Protein AF-A0A382K145-F1 (afdb_monomer)

Organism: NCBI:txid408172

Foldseek 3Di:
DDDDPVVVVVVVVVVCCPPVPCPVVLCCCLPVVLNDQDPPDPSVVVNLVVVLVVCVVVPDDDRDDDD

Sequence (67 aa):
MERPDWPTVDRWVMGEAWMGSRIRQHAAHLCETIGPRWSGSEAEWEAIHFIRDQLTGVGLDDIEVEE

Radius of gyration: 16.15 Å; Cα contacts (8 Å, |Δi|>4): 27; chains: 1; bounding box: 40×18×40 Å

Solvent-accessible surface area (backbone atoms only — not comparable to full-atom values): 4225 Å² total; per-residue (Å²): 134,83,80,78,65,57,73,61,51,51,54,49,54,58,48,44,62,61,78,68,52,54,62,68,61,52,48,44,43,52,56,68,68,65,31,83,51,52,88,95,38,72,45,31,54,53,50,51,52,53,52,50,52,55,46,52,74,74,67,58,82,90,86,81,87,89,133

pLDDT: mean 94.65, std 4.95, range [67.62, 98.5]

Structure (mmCIF, N/CA/C/O backbone):
data_AF-A0A382K145-F1
#
_entry.id   AF-A0A382K145-F1
#
loop_
_atom_site.group_PDB
_atom_site.id
_atom_site.type_symbol
_atom_site.label_atom_id
_atom_site.label_alt_id
_atom_site.label_com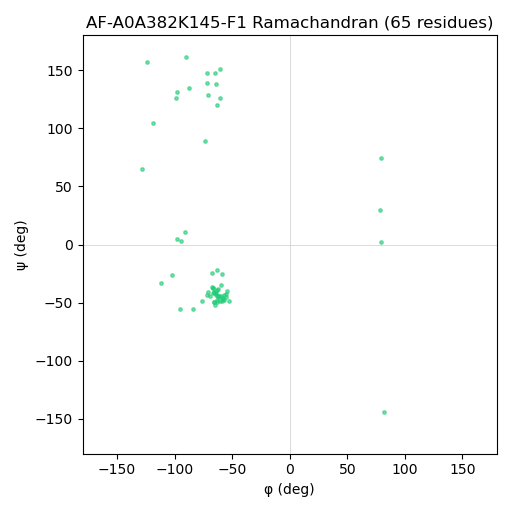p_id
_atom_site.label_asym_id
_atom_site.label_entity_id
_atom_site.label_seq_id
_atom_site.pdbx_PDB_ins_code
_atom_site.Cartn_x
_atom_site.Cartn_y
_atom_site.Cartn_z
_atom_site.occupancy
_atom_site.B_iso_or_equiv
_atom_site.auth_seq_id
_atom_site.auth_comp_id
_atom_site.auth_asym_id
_atom_site.auth_atom_id
_atom_site.pdbx_PDB_model_num
ATOM 1 N N . MET A 1 1 ? 28.721 -7.245 -14.722 1.00 67.62 1 MET A N 1
ATOM 2 C CA . MET A 1 1 ? 27.311 -6.838 -14.870 1.00 67.62 1 MET A CA 1
ATOM 3 C C . MET A 1 1 ? 27.300 -5.571 -15.703 1.00 67.62 1 MET A C 1
ATOM 5 O O . MET A 1 1 ? 28.047 -4.656 -15.375 1.00 67.62 1 MET A O 1
ATOM 9 N N . GLU A 1 2 ? 26.578 -5.559 -16.818 1.00 86.12 2 GLU A N 1
ATOM 10 C CA . GLU A 1 2 ? 26.445 -4.366 -17.663 1.00 86.12 2 GLU A CA 1
ATOM 11 C C . GLU A 1 2 ? 25.555 -3.330 -16.960 1.00 86.12 2 GLU A C 1
ATOM 13 O O . GLU A 1 2 ? 24.680 -3.699 -16.173 1.00 86.12 2 GLU A O 1
ATOM 18 N N . ARG A 1 3 ? 25.806 -2.033 -17.175 1.00 88.00 3 ARG A N 1
ATOM 19 C CA . ARG A 1 3 ? 24.994 -0.975 -16.555 1.00 88.00 3 ARG A CA 1
ATOM 20 C C . ARG A 1 3 ? 23.609 -0.921 -17.217 1.00 88.00 3 ARG A C 1
ATOM 22 O O . ARG A 1 3 ? 23.558 -0.977 -18.444 1.00 88.00 3 ARG A O 1
ATOM 29 N N . PRO A 1 4 ? 22.518 -0.742 -16.449 1.00 90.12 4 PRO A N 1
ATOM 30 C CA . PRO A 1 4 ? 21.190 -0.542 -17.018 1.00 90.12 4 PRO A CA 1
ATOM 31 C C . PRO A 1 4 ? 21.120 0.713 -17.896 1.00 90.12 4 PRO A C 1
ATOM 33 O O . PRO A 1 4 ? 21.800 1.711 -17.633 1.00 90.12 4 PRO A O 1
ATOM 36 N N . ASP A 1 5 ? 20.241 0.681 -18.896 1.00 95.94 5 ASP A N 1
ATOM 37 C CA . ASP A 1 5 ? 19.832 1.865 -19.651 1.00 95.94 5 ASP A CA 1
ATOM 38 C C . ASP A 1 5 ? 18.905 2.738 -18.791 1.00 95.94 5 ASP A C 1
ATOM 40 O O . ASP A 1 5 ? 17.683 2.568 -18.769 1.00 95.94 5 ASP A O 1
ATOM 44 N N . TRP A 1 6 ? 19.509 3.652 -18.030 1.00 95.56 6 TRP A N 1
ATOM 45 C CA . TRP A 1 6 ? 18.801 4.489 -17.061 1.00 95.56 6 TRP A CA 1
ATOM 46 C C . TRP A 1 6 ? 17.633 5.294 -17.651 1.00 95.56 6 TRP A C 1
ATOM 48 O O . 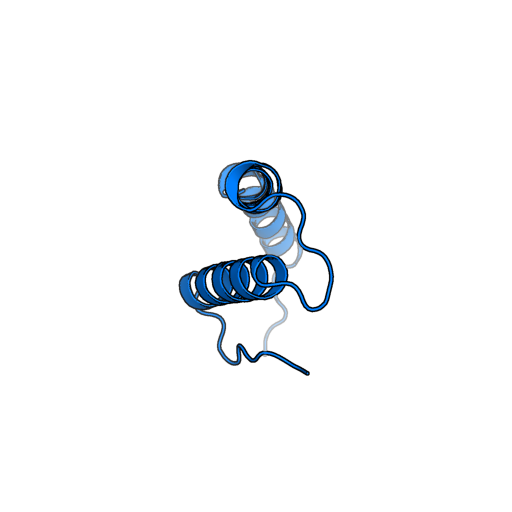TRP A 1 6 ? 16.568 5.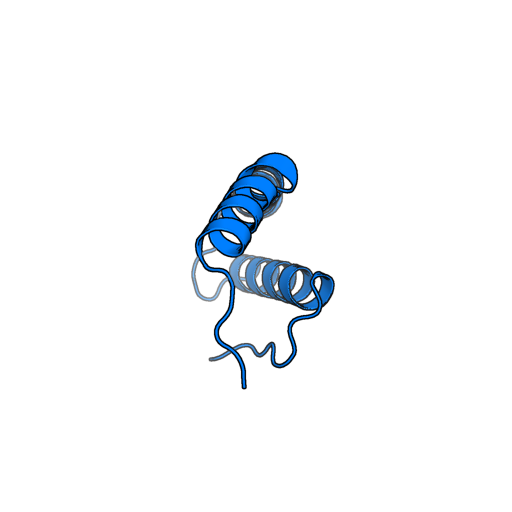260 -17.041 1.00 95.56 6 TRP A O 1
ATOM 58 N N . PRO A 1 7 ? 17.758 5.966 -18.813 1.00 96.44 7 PRO A N 1
ATOM 59 C CA . PRO A 1 7 ? 16.622 6.633 -19.453 1.00 96.44 7 PRO A CA 1
ATOM 60 C C . PRO A 1 7 ? 15.405 5.734 -19.701 1.00 96.44 7 PRO A C 1
ATOM 62 O O . PRO A 1 7 ? 14.266 6.166 -19.521 1.00 96.44 7 PRO A O 1
ATOM 65 N N . THR A 1 8 ? 15.627 4.489 -20.124 1.00 96.75 8 THR A N 1
ATOM 66 C CA . THR A 1 8 ? 14.534 3.541 -20.374 1.00 96.75 8 THR A CA 1
ATOM 67 C C . THR A 1 8 ? 13.909 3.065 -19.068 1.00 96.75 8 THR A C 1
ATOM 69 O O . THR A 1 8 ? 12.683 3.038 -18.959 1.00 96.75 8 THR A O 1
ATOM 72 N N . VAL A 1 9 ? 14.736 2.743 -18.068 1.00 96.12 9 VAL A N 1
ATOM 73 C CA . VAL A 1 9 ? 14.264 2.360 -16.728 1.00 96.12 9 VAL A CA 1
ATOM 74 C C . VAL A 1 9 ? 13.433 3.482 -16.107 1.00 96.12 9 VAL A C 1
ATOM 76 O O . VAL A 1 9 ? 12.337 3.220 -15.625 1.00 96.12 9 VAL A O 1
ATOM 79 N N . ASP A 1 10 ? 13.906 4.727 -16.172 1.00 95.81 10 ASP A N 1
ATOM 80 C CA . ASP A 1 10 ? 13.207 5.894 -15.624 1.00 95.81 10 ASP A CA 1
ATOM 81 C C . ASP A 1 10 ? 11.832 6.091 -16.273 1.00 95.81 10 ASP A C 1
ATOM 83 O O . ASP A 1 10 ? 10.813 6.171 -15.583 1.00 95.81 10 ASP A O 1
ATOM 87 N N . ARG A 1 11 ? 11.773 6.057 -17.612 1.00 95.81 11 ARG A N 1
ATOM 88 C CA . ARG A 1 11 ? 10.502 6.137 -18.345 1.00 95.81 11 ARG A CA 1
ATOM 89 C C . ARG A 1 11 ? 9.539 5.030 -17.926 1.00 95.81 11 ARG A C 1
ATOM 91 O O . ARG A 1 11 ? 8.348 5.296 -17.774 1.00 95.81 11 ARG A O 1
ATOM 98 N N . TRP A 1 12 ? 10.039 3.804 -17.786 1.00 95.56 12 TRP A N 1
ATOM 99 C CA . TRP A 1 12 ? 9.216 2.664 -17.404 1.00 95.56 12 TRP A CA 1
ATOM 100 C C . TRP A 1 12 ? 8.677 2.815 -15.975 1.00 95.56 12 TRP A C 1
ATOM 102 O O . TRP A 1 12 ? 7.467 2.744 -15.785 1.00 95.56 12 TRP A O 1
ATOM 112 N N . VAL A 1 13 ? 9.536 3.132 -14.998 1.00 94.25 13 VAL A N 1
ATOM 113 C CA . VAL A 1 13 ? 9.137 3.338 -13.592 1.00 94.25 13 VAL A CA 1
ATOM 114 C C . VAL A 1 13 ? 8.078 4.434 -13.473 1.00 94.25 13 VAL A C 1
ATOM 116 O O . VAL A 1 13 ? 7.050 4.231 -12.829 1.00 94.25 13 VAL A O 1
ATOM 119 N N . MET A 1 14 ? 8.293 5.582 -14.119 1.00 95.06 14 MET A N 1
ATOM 120 C CA . MET A 1 14 ? 7.345 6.700 -14.061 1.00 95.06 14 MET A CA 1
ATOM 121 C C . MET A 1 14 ? 6.024 6.382 -14.770 1.00 95.06 14 MET A C 1
ATOM 123 O O . MET A 1 14 ? 4.960 6.790 -14.304 1.00 95.06 14 MET A O 1
ATOM 127 N N . GLY A 1 15 ? 6.075 5.635 -15.878 1.00 95.62 15 GLY A N 1
ATOM 128 C CA . GLY A 1 15 ? 4.885 5.173 -16.589 1.00 95.62 15 GLY A CA 1
ATOM 129 C C . GLY A 1 15 ? 4.027 4.241 -15.734 1.00 95.62 15 GLY A C 1
ATOM 130 O O . GLY A 1 15 ? 2.827 4.479 -15.580 1.00 95.62 15 GLY A O 1
ATOM 131 N N . GLU A 1 16 ? 4.644 3.232 -15.118 1.00 93.69 16 GLU A N 1
ATOM 132 C CA . GLU A 1 16 ? 3.950 2.265 -14.259 1.00 93.69 16 GLU A CA 1
ATOM 133 C C . GLU A 1 16 ? 3.406 2.910 -12.979 1.00 93.69 16 GLU A C 1
ATOM 135 O O . GLU A 1 16 ? 2.277 2.622 -12.578 1.00 93.69 16 GLU A O 1
ATOM 140 N N . ALA A 1 17 ? 4.143 3.856 -12.387 1.00 91.25 17 ALA A N 1
ATOM 141 C CA . ALA A 1 17 ? 3.682 4.616 -11.224 1.00 91.25 17 ALA A CA 1
ATOM 142 C C . ALA A 1 17 ? 2.378 5.393 -11.491 1.00 91.25 17 ALA A C 1
ATOM 144 O O . ALA A 1 17 ? 1.622 5.667 -10.553 1.00 91.25 17 ALA A O 1
ATOM 145 N N . TRP A 1 18 ? 2.101 5.730 -12.757 1.00 92.44 18 TRP A N 1
ATOM 146 C CA . TRP A 1 18 ? 0.876 6.402 -13.183 1.00 92.44 18 TRP A CA 1
ATOM 147 C C . TRP A 1 18 ? -0.202 5.426 -13.673 1.00 92.44 18 TRP A C 1
ATOM 149 O O . TRP A 1 18 ? -1.320 5.437 -13.158 1.00 92.44 18 TRP A O 1
ATOM 159 N N . MET A 1 19 ? 0.110 4.579 -14.659 1.00 93.12 19 MET A N 1
ATOM 160 C CA . MET A 1 19 ? -0.865 3.678 -15.289 1.00 93.12 19 MET A CA 1
ATOM 161 C C . MET A 1 19 ? -1.309 2.540 -14.368 1.00 93.12 19 MET A C 1
ATOM 163 O O . MET A 1 19 ? -2.494 2.213 -14.327 1.00 93.12 19 MET A O 1
ATOM 167 N N . GLY A 1 20 ? -0.372 1.952 -13.625 1.00 90.44 20 GLY A N 1
ATOM 168 C CA . GLY A 1 20 ? -0.619 0.861 -12.683 1.00 90.44 20 GLY A CA 1
ATOM 169 C C . GLY A 1 20 ? -0.926 1.343 -11.266 1.00 90.44 20 GLY A C 1
ATOM 170 O O . GLY A 1 20 ? -0.927 0.541 -10.334 1.00 90.44 20 GLY A O 1
ATOM 171 N N . SER A 1 21 ? -1.154 2.647 -11.070 1.00 94.38 21 SER A N 1
ATOM 172 C CA . SER A 1 21 ? -1.245 3.230 -9.734 1.00 94.38 21 SER A CA 1
ATOM 173 C C . SER A 1 21 ? -2.423 2.677 -8.931 1.00 94.38 21 SER A C 1
ATOM 175 O O . SER A 1 21 ? -3.591 2.864 -9.278 1.00 94.38 21 SER A O 1
ATOM 177 N N . ARG A 1 22 ? -2.117 2.060 -7.787 1.00 95.25 22 ARG A N 1
ATOM 178 C CA . ARG A 1 22 ? -3.112 1.558 -6.822 1.00 95.25 22 ARG A CA 1
ATOM 179 C C . ARG A 1 22 ? -3.344 2.519 -5.653 1.00 95.25 22 ARG A C 1
ATOM 181 O O . ARG A 1 22 ? -4.119 2.220 -4.746 1.00 95.25 22 ARG A O 1
ATOM 188 N N . ILE A 1 23 ? -2.725 3.706 -5.684 1.00 95.56 23 ILE A N 1
ATOM 189 C CA . ILE A 1 23 ? -2.708 4.654 -4.559 1.00 95.56 23 ILE A CA 1
ATOM 190 C C . ILE A 1 23 ? -4.111 5.030 -4.079 1.00 95.56 23 ILE A C 1
ATOM 192 O O . ILE A 1 23 ? -4.375 5.037 -2.881 1.00 95.56 23 ILE A O 1
ATOM 196 N N . ARG A 1 24 ? -5.045 5.273 -5.007 1.00 96.69 24 ARG A N 1
ATOM 197 C CA . ARG A 1 24 ? -6.426 5.629 -4.665 1.00 96.69 24 ARG A CA 1
ATOM 198 C C . ARG A 1 24 ? -7.146 4.488 -3.945 1.00 96.69 24 ARG A C 1
ATOM 200 O O . ARG A 1 24 ? -7.884 4.739 -3.003 1.00 96.69 24 ARG A O 1
ATOM 207 N N . GLN A 1 25 ? -6.934 3.250 -4.388 1.00 97.62 25 GLN A N 1
ATOM 208 C CA . GLN A 1 25 ? -7.571 2.066 -3.804 1.00 97.62 25 GLN A CA 1
ATOM 209 C C . GLN A 1 25 ? -7.014 1.795 -2.405 1.00 97.62 25 GLN A C 1
ATOM 211 O O . GLN A 1 25 ? -7.780 1.564 -1.476 1.00 97.62 25 GLN A O 1
ATOM 216 N N . HIS A 1 26 ? -5.691 1.890 -2.238 1.00 97.88 26 HIS A N 1
ATOM 217 C CA . HIS A 1 26 ? -5.047 1.745 -0.933 1.00 97.88 26 HIS A CA 1
ATOM 218 C C . HIS A 1 26 ? -5.469 2.850 0.036 1.00 97.88 26 HIS A C 1
ATOM 220 O O . HIS A 1 26 ? -5.794 2.550 1.179 1.00 97.88 26 HIS A O 1
ATOM 226 N N . ALA A 1 27 ? -5.537 4.106 -0.418 1.00 98.00 27 ALA A N 1
ATOM 227 C CA . ALA A 1 27 ? -6.005 5.217 0.404 1.00 98.00 27 ALA A CA 1
ATOM 228 C C . ALA A 1 27 ? -7.464 5.032 0.843 1.00 98.00 27 ALA A C 1
ATOM 230 O O . ALA A 1 27 ? -7.760 5.199 2.022 1.00 98.00 27 ALA A O 1
ATOM 231 N N . ALA A 1 28 ? -8.357 4.633 -0.069 1.00 98.50 28 ALA A N 1
ATOM 232 C CA . ALA A 1 28 ? -9.752 4.35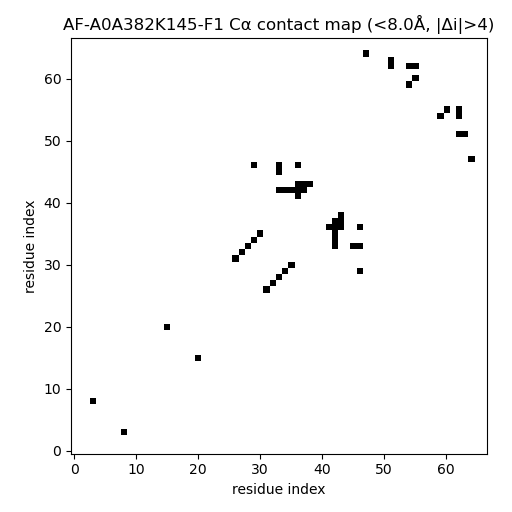8 0.270 1.00 98.50 28 ALA A CA 1
ATOM 233 C C . ALA A 1 28 ? -9.870 3.213 1.287 1.00 98.50 28 ALA A C 1
ATOM 235 O O . ALA A 1 28 ? -10.579 3.333 2.282 1.00 98.50 28 ALA A O 1
ATOM 236 N N . HIS A 1 29 ? -9.126 2.121 1.103 1.00 98.50 29 HIS A N 1
ATOM 237 C CA . HIS A 1 29 ? -9.170 1.015 2.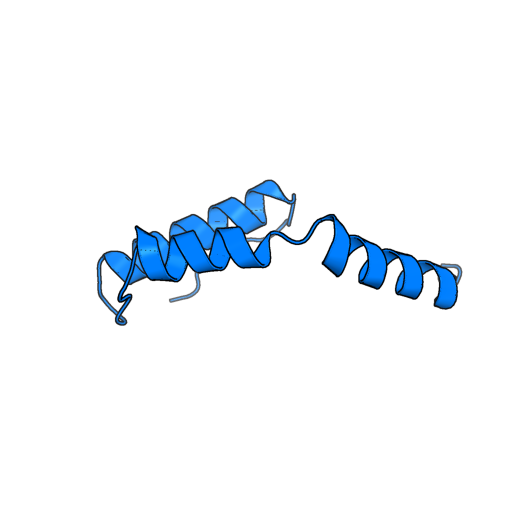053 1.00 98.50 29 HIS A CA 1
ATOM 238 C C . HIS A 1 29 ? -8.629 1.422 3.433 1.00 98.50 29 HIS A C 1
ATOM 240 O O . HIS A 1 29 ? -9.327 1.307 4.436 1.00 98.50 29 HIS A O 1
ATOM 246 N N . LEU A 1 30 ? -7.424 1.993 3.485 1.00 98.25 30 LEU A N 1
ATOM 247 C CA . LEU A 1 30 ? -6.774 2.355 4.746 1.00 98.25 30 LEU A CA 1
ATOM 248 C C . LEU A 1 30 ? -7.510 3.472 5.496 1.00 98.25 30 LEU A C 1
ATOM 250 O O . LEU A 1 30 ? -7.550 3.456 6.723 1.00 98.25 30 LEU A O 1
ATOM 254 N N . CYS A 1 31 ? -8.058 4.465 4.794 1.00 97.75 31 CYS A N 1
ATOM 255 C CA . CYS A 1 31 ? -8.613 5.666 5.424 1.00 97.75 31 CYS A CA 1
ATOM 256 C C . CYS A 1 31 ? -10.140 5.676 5.520 1.00 97.75 31 CYS A C 1
ATOM 258 O O . CYS A 1 31 ? -10.662 6.349 6.403 1.00 97.75 31 CYS A O 1
ATOM 260 N N . GLU A 1 32 ? -10.851 4.972 4.639 1.00 97.88 32 GLU A N 1
ATOM 261 C CA . GLU A 1 32 ? -12.320 4.975 4.611 1.00 97.88 32 GLU A CA 1
ATOM 262 C C . GLU A 1 32 ? -12.911 3.622 5.024 1.00 97.88 32 GLU A C 1
ATOM 264 O O . GLU A 1 32 ? -13.967 3.604 5.647 1.00 97.88 32 GLU A O 1
ATOM 269 N N . THR A 1 33 ? -12.246 2.500 4.709 1.00 98.19 33 THR A N 1
ATOM 270 C CA . THR A 1 33 ? -12.715 1.159 5.120 1.00 98.19 33 THR A CA 1
ATOM 271 C C . THR A 1 33 ? -12.259 0.811 6.536 1.00 98.19 33 THR A C 1
ATOM 273 O O . THR A 1 33 ? -13.104 0.539 7.379 1.00 98.19 33 THR A O 1
ATOM 276 N N . ILE A 1 34 ? -10.950 0.869 6.806 1.00 98.31 34 ILE A N 1
ATOM 277 C CA . ILE A 1 34 ? -10.389 0.636 8.149 1.00 98.31 34 ILE A CA 1
ATOM 278 C C . ILE A 1 34 ? -10.630 1.866 9.034 1.00 98.31 34 ILE A C 1
ATOM 280 O O . ILE A 1 34 ? -11.122 1.770 10.156 1.00 98.31 34 ILE A O 1
ATOM 284 N N . GLY A 1 35 ? -10.315 3.057 8.514 1.00 96.62 35 GLY A N 1
ATOM 285 C CA . GLY A 1 35 ? -10.519 4.314 9.231 1.00 96.62 35 GLY A CA 1
ATOM 286 C C . GLY A 1 35 ? -9.390 4.640 10.223 1.00 96.62 35 GLY A C 1
ATOM 287 O O . GLY A 1 35 ? -8.211 4.437 9.906 1.00 96.62 35 GLY A O 1
ATOM 288 N N . PRO A 1 36 ? -9.701 5.240 11.392 1.00 97.88 36 PRO A N 1
ATOM 289 C CA . PRO A 1 36 ? -8.703 5.575 12.406 1.00 97.88 36 PRO A CA 1
ATOM 290 C C . PRO A 1 36 ? -7.962 4.335 12.920 1.00 97.88 36 PRO A C 1
ATOM 292 O O . PRO A 1 36 ? -8.573 3.393 13.409 1.00 97.88 36 PRO A O 1
ATOM 295 N N . ARG A 1 37 ? -6.631 4.377 12.862 1.00 97.25 37 ARG A N 1
ATOM 296 C CA . ARG A 1 37 ? -5.726 3.253 13.146 1.00 97.25 37 ARG A CA 1
ATOM 297 C C . ARG A 1 37 ? -4.667 3.675 14.157 1.00 97.25 37 ARG A C 1
ATOM 299 O O . ARG A 1 37 ? -3.497 3.860 13.837 1.00 97.25 37 ARG A O 1
ATOM 306 N N . TRP A 1 38 ? -5.140 3.973 15.364 1.00 96.81 38 TRP A N 1
ATOM 307 C CA . TRP A 1 38 ? -4.289 4.390 16.476 1.00 96.81 38 TRP A CA 1
ATOM 308 C C . TRP A 1 38 ? -3.353 3.261 16.886 1.00 96.81 38 TRP A C 1
ATOM 310 O O . TRP A 1 38 ? -3.732 2.093 16.823 1.00 96.81 38 TRP A O 1
ATOM 320 N N . SER A 1 39 ? -2.161 3.614 17.354 1.00 94.38 39 SER A N 1
ATOM 321 C CA . SER A 1 39 ? -1.205 2.602 17.788 1.00 94.38 39 SER A CA 1
ATOM 322 C C . SER A 1 39 ? -1.719 1.814 18.996 1.00 94.38 39 SER A C 1
ATOM 324 O O . SER A 1 39 ? -2.338 2.383 19.900 1.00 94.38 39 SER A O 1
ATOM 326 N N . GLY A 1 40 ? -1.513 0.500 18.970 1.00 93.75 40 GLY A N 1
ATOM 327 C CA . GLY A 1 40 ? -2.030 -0.481 19.920 1.00 93.75 40 GLY A CA 1
ATOM 328 C C . GLY A 1 40 ? -3.491 -0.885 19.703 1.00 93.75 40 GLY A C 1
ATOM 329 O O . GLY A 1 40 ? -4.027 -1.653 20.501 1.00 93.75 40 GLY A O 1
ATOM 330 N N . SER A 1 41 ? -4.166 -0.366 18.673 1.00 97.31 41 SER A N 1
ATOM 331 C CA . SER A 1 41 ? -5.559 -0.723 18.377 1.00 97.31 41 SER A CA 1
ATOM 332 C C . SER A 1 41 ? -5.668 -1.925 17.435 1.00 97.31 41 SER A C 1
ATOM 334 O O . SER A 1 41 ? -4.746 -2.243 16.693 1.00 97.31 41 SER A O 1
ATOM 336 N N . GLU A 1 42 ? -6.835 -2.566 17.402 1.00 97.69 42 GLU A N 1
ATOM 337 C CA . GLU A 1 42 ? -7.128 -3.626 16.425 1.00 97.69 42 GLU A CA 1
ATOM 338 C C . GLU A 1 42 ? -7.027 -3.119 14.973 1.00 97.69 42 GLU A C 1
ATOM 340 O O . GLU A 1 42 ? -6.516 -3.817 14.101 1.00 97.69 42 GLU A O 1
ATOM 345 N N . ALA A 1 43 ? -7.412 -1.862 14.733 1.00 98.06 43 ALA A N 1
ATOM 346 C CA . ALA A 1 43 ? -7.329 -1.225 13.419 1.00 98.06 43 ALA A CA 1
ATOM 347 C C . ALA A 1 43 ? -5.881 -0.990 12.943 1.00 98.06 43 ALA A C 1
ATOM 349 O O . ALA A 1 43 ? -5.634 -0.897 11.740 1.00 98.06 43 ALA A O 1
ATOM 350 N N . GLU A 1 44 ? -4.908 -0.897 13.859 1.00 97.50 44 GLU A N 1
ATOM 351 C CA . GLU A 1 44 ? -3.486 -0.903 13.492 1.00 97.50 44 GLU A CA 1
ATOM 352 C C . GLU A 1 44 ? -3.097 -2.260 12.899 1.00 97.50 44 GLU A C 1
ATOM 354 O O . GLU A 1 44 ? -2.547 -2.308 11.799 1.00 97.50 44 GLU A O 1
ATOM 359 N N . TRP A 1 45 ? -3.454 -3.358 13.569 1.00 97.12 45 TRP A N 1
ATOM 360 C CA . TRP A 1 45 ? -3.174 -4.713 13.090 1.00 97.12 45 TRP A CA 1
ATOM 361 C C . TRP A 1 45 ? -3.882 -5.033 11.773 1.00 97.12 45 TRP A C 1
ATOM 363 O O . TRP A 1 45 ? -3.272 -5.618 10.879 1.00 97.12 45 TRP A O 1
ATOM 373 N N . GLU A 1 46 ? -5.127 -4.588 11.597 1.00 98.06 46 GLU A N 1
ATOM 374 C CA . GLU A 1 46 ? -5.835 -4.717 10.319 1.00 98.06 46 GLU A CA 1
ATOM 375 C C . GLU A 1 46 ? -5.083 -4.001 9.183 1.00 98.06 46 GLU A C 1
ATOM 377 O O . GLU A 1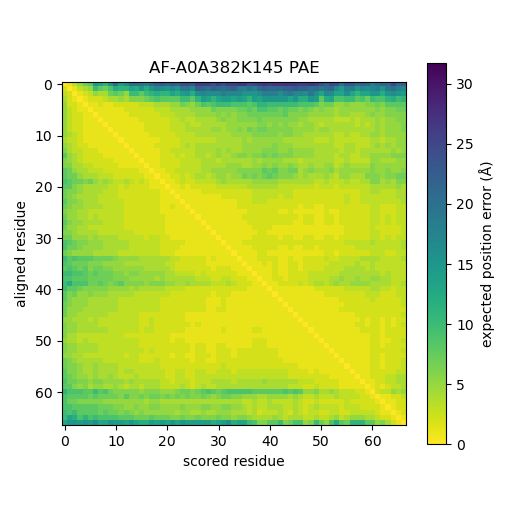 46 ? -4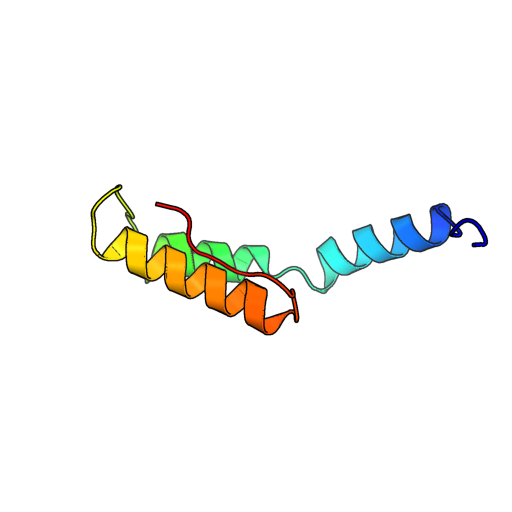.880 -4.568 8.105 1.00 98.06 46 GLU A O 1
ATOM 382 N N . ALA A 1 47 ? -4.587 -2.784 9.433 1.00 98.12 47 ALA A N 1
ATOM 383 C CA . ALA A 1 47 ? -3.784 -2.052 8.459 1.00 98.12 47 ALA A CA 1
ATOM 384 C C . ALA A 1 47 ? -2.440 -2.745 8.168 1.00 98.12 47 ALA A C 1
ATOM 386 O O . ALA A 1 47 ? -2.037 -2.818 7.004 1.00 98.12 47 ALA A O 1
ATOM 387 N N . ILE A 1 48 ? -1.766 -3.281 9.193 1.00 97.44 48 ILE A N 1
ATOM 388 C CA . ILE A 1 48 ? -0.521 -4.052 9.048 1.00 97.44 48 ILE A CA 1
ATOM 389 C C . ILE A 1 48 ? -0.754 -5.273 8.151 1.00 97.44 48 ILE A C 1
ATOM 391 O O . ILE A 1 48 ? -0.005 -5.486 7.195 1.00 97.44 48 ILE A O 1
ATOM 395 N N . HIS A 1 49 ? -1.811 -6.047 8.406 1.00 97.00 49 HIS A N 1
ATOM 396 C CA . HIS A 1 49 ? -2.151 -7.221 7.603 1.00 97.00 49 HIS A CA 1
ATOM 397 C C . HIS A 1 49 ? -2.478 -6.855 6.156 1.00 97.00 49 HIS A C 1
ATOM 399 O O . HIS A 1 49 ? -1.943 -7.474 5.238 1.00 97.00 49 HIS A O 1
ATOM 405 N N . PHE A 1 50 ? -3.264 -5.798 5.937 1.00 97.81 50 PHE A N 1
ATOM 406 C CA . PHE A 1 50 ? -3.552 -5.323 4.587 1.00 97.81 50 PHE A CA 1
ATOM 407 C C . PHE A 1 50 ? -2.277 -4.962 3.815 1.00 97.81 50 PHE A C 1
ATOM 409 O O . PHE A 1 50 ? -2.123 -5.359 2.658 1.00 97.81 50 PHE A O 1
ATOM 416 N N . ILE A 1 51 ? -1.360 -4.211 4.437 1.00 97.25 51 ILE A N 1
ATOM 417 C CA . ILE A 1 51 ? -0.099 -3.804 3.806 1.00 97.25 51 ILE A CA 1
ATOM 418 C C . ILE A 1 51 ? 0.743 -5.036 3.483 1.00 97.25 51 ILE A C 1
ATOM 420 O O . ILE A 1 51 ? 1.197 -5.167 2.347 1.00 97.25 51 ILE A O 1
ATOM 424 N N . ARG A 1 52 ? 0.897 -5.959 4.439 1.00 96.69 52 ARG A N 1
ATOM 425 C CA . ARG A 1 52 ? 1.607 -7.225 4.231 1.00 96.69 52 ARG A CA 1
ATOM 426 C C . ARG A 1 52 ? 1.055 -7.978 3.023 1.00 96.69 52 ARG A C 1
ATOM 428 O O . ARG A 1 52 ? 1.829 -8.347 2.146 1.00 96.69 52 ARG A O 1
ATOM 435 N N . ASP A 1 53 ? -0.263 -8.127 2.931 1.00 96.12 53 ASP A N 1
ATOM 436 C CA . ASP A 1 53 ? -0.912 -8.813 1.812 1.00 96.12 53 ASP A CA 1
ATOM 437 C C . ASP A 1 53 ? -0.664 -8.101 0.474 1.00 96.12 53 ASP A C 1
ATOM 439 O O . ASP A 1 53 ? -0.438 -8.758 -0.546 1.00 96.12 53 ASP A O 1
ATOM 443 N N . GLN A 1 54 ? -0.657 -6.759 0.450 1.00 96.81 54 GLN A N 1
ATOM 444 C CA . GLN A 1 54 ? -0.316 -6.015 -0.768 1.00 96.81 54 GLN A CA 1
ATOM 445 C C . GLN A 1 54 ? 1.143 -6.235 -1.186 1.00 96.81 54 GLN A C 1
ATOM 447 O O . GLN A 1 54 ? 1.397 -6.411 -2.378 1.00 96.81 54 GLN A O 1
ATOM 452 N N . LEU A 1 55 ? 2.081 -6.250 -0.233 1.00 96.25 55 LEU A N 1
ATOM 453 C CA . LEU A 1 55 ? 3.501 -6.501 -0.493 1.00 96.25 55 LEU A CA 1
ATOM 454 C C . LEU A 1 55 ? 3.733 -7.943 -0.970 1.00 96.25 55 LEU A C 1
ATOM 456 O O . LEU A 1 55 ? 4.457 -8.167 -1.939 1.00 96.25 55 LEU A O 1
ATOM 460 N N . THR A 1 56 ? 3.058 -8.921 -0.359 1.00 95.19 56 THR A N 1
ATOM 461 C CA . THR A 1 56 ? 3.128 -10.326 -0.783 1.00 95.19 56 THR A CA 1
ATOM 462 C C . THR A 1 56 ? 2.554 -10.492 -2.187 1.00 95.19 56 THR A C 1
ATOM 464 O O . THR A 1 56 ? 3.141 -11.173 -3.025 1.00 95.19 56 THR A O 1
ATOM 467 N N . GLY A 1 57 ? 1.439 -9.821 -2.488 1.00 94.31 57 GLY A N 1
ATOM 468 C CA . GLY A 1 57 ? 0.782 -9.893 -3.792 1.00 94.31 57 GLY A CA 1
ATOM 469 C C . GLY A 1 57 ? 1.615 -9.363 -4.964 1.00 94.31 57 GLY A C 1
ATOM 470 O O . GLY A 1 57 ? 1.356 -9.751 -6.102 1.00 94.31 57 GLY A O 1
ATOM 471 N N . VAL A 1 58 ? 2.612 -8.505 -4.715 1.00 93.25 58 VAL A N 1
ATOM 472 C CA . VAL A 1 58 ? 3.544 -8.013 -5.750 1.00 93.25 58 VAL A CA 1
ATOM 473 C C . VAL A 1 58 ? 4.843 -8.822 -5.832 1.00 93.25 58 VAL A C 1
ATOM 475 O O . VAL A 1 58 ? 5.703 -8.501 -6.649 1.00 93.25 58 VAL A O 1
ATOM 478 N N . GLY A 1 59 ? 4.972 -9.883 -5.029 1.00 96.00 59 GLY A N 1
ATOM 479 C CA . GLY A 1 59 ? 6.104 -10.807 -5.075 1.00 96.00 59 GLY A CA 1
ATOM 480 C C . GLY A 1 59 ? 7.370 -10.286 -4.401 1.00 96.00 59 GLY A C 1
ATOM 481 O O . GLY A 1 59 ? 8.460 -10.637 -4.839 1.00 96.00 59 GLY A O 1
ATOM 482 N N . LEU A 1 60 ? 7.247 -9.430 -3.379 1.00 95.25 60 LEU A N 1
ATOM 483 C CA . LEU A 1 60 ? 8.397 -9.086 -2.544 1.00 95.25 60 LEU A CA 1
ATOM 484 C C . LEU A 1 60 ? 8.777 -10.279 -1.663 1.00 95.25 60 LEU A C 1
ATOM 486 O O . LEU A 1 60 ? 7.933 -10.840 -0.962 1.00 95.25 60 LEU A O 1
ATOM 490 N N . ASP A 1 61 ? 10.058 -10.629 -1.705 1.00 89.00 61 ASP A N 1
ATOM 491 C CA . ASP A 1 61 ? 10.675 -11.601 -0.814 1.00 89.00 61 ASP A CA 1
ATOM 492 C C . ASP A 1 61 ? 11.143 -10.853 0.445 1.00 89.00 61 ASP A C 1
ATOM 494 O O . ASP A 1 61 ? 11.738 -9.786 0.316 1.00 89.00 61 ASP A O 1
ATOM 498 N N . ASP A 1 62 ? 10.882 -11.403 1.635 1.00 92.00 62 ASP A N 1
ATOM 499 C CA . ASP A 1 62 ? 11.192 -10.812 2.956 1.00 92.00 62 ASP A CA 1
ATOM 500 C C . ASP A 1 62 ? 10.202 -9.731 3.445 1.00 92.00 62 ASP A C 1
ATOM 502 O O . ASP A 1 62 ? 10.458 -8.528 3.423 1.00 92.00 62 ASP A O 1
ATOM 506 N N . ILE A 1 63 ? 9.012 -10.176 3.870 1.00 94.12 63 ILE A N 1
ATOM 507 C CA . ILE A 1 63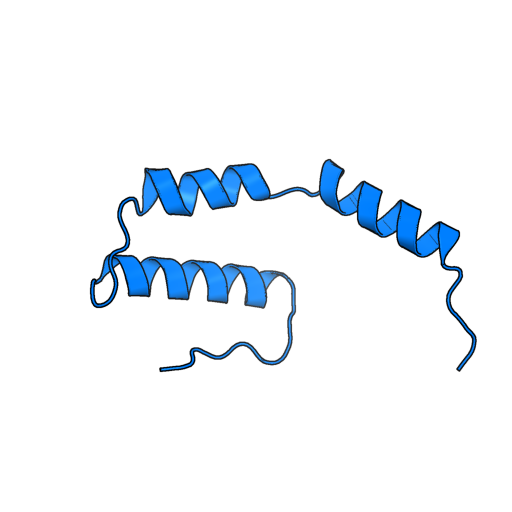 ? 7.965 -9.311 4.431 1.00 94.12 63 ILE A CA 1
ATOM 508 C C . ILE A 1 63 ? 7.689 -9.748 5.867 1.00 94.12 63 ILE A C 1
ATOM 510 O O . ILE A 1 63 ? 7.000 -10.748 6.100 1.00 94.12 63 ILE A O 1
ATOM 514 N N . GLU A 1 64 ? 8.179 -8.961 6.816 1.00 92.62 64 GLU A N 1
ATOM 515 C CA . GLU A 1 64 ? 8.028 -9.205 8.248 1.00 92.62 64 GLU A CA 1
ATOM 516 C C . GLU A 1 64 ? 7.385 -8.003 8.952 1.00 92.62 64 GLU A C 1
ATOM 518 O O . GLU A 1 64 ? 7.381 -6.880 8.444 1.00 92.62 64 GLU A O 1
ATOM 523 N N . VAL A 1 65 ? 6.778 -8.264 10.109 1.00 91.31 65 VAL A N 1
ATOM 524 C CA . VAL A 1 65 ? 6.289 -7.221 11.016 1.00 91.31 65 V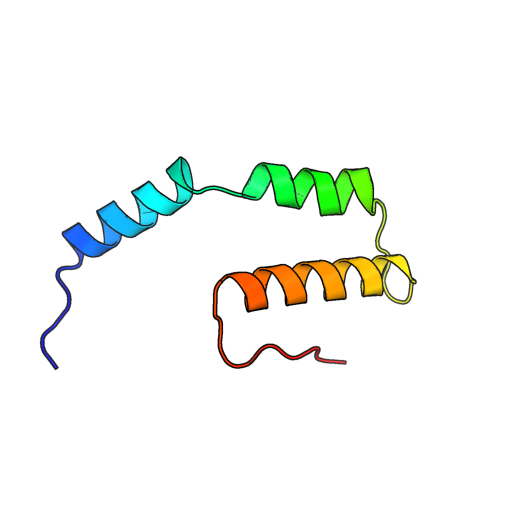AL A CA 1
ATOM 525 C C . VAL A 1 65 ? 7.347 -7.045 12.097 1.00 91.31 65 VAL A C 1
ATOM 527 O O . VAL A 1 65 ? 7.723 -8.025 12.736 1.00 91.31 65 VAL A O 1
ATOM 530 N N . GLU A 1 66 ? 7.812 -5.814 12.292 1.00 88.25 66 GLU A N 1
ATOM 531 C CA . GLU A 1 66 ? 8.732 -5.455 13.374 1.00 88.25 66 GLU A CA 1
ATOM 532 C C . GLU A 1 66 ? 7.940 -4.858 14.550 1.00 88.25 66 GLU A C 1
ATOM 534 O O . GLU A 1 66 ? 7.099 -3.979 14.340 1.00 88.25 66 GLU A O 1
ATOM 539 N N . GLU A 1 67 ? 8.210 -5.343 15.767 1.00 75.75 67 GLU A N 1
ATOM 540 C CA . GLU A 1 67 ? 7.601 -4.894 17.035 1.00 75.75 67 GLU A CA 1
ATOM 541 C C . GLU A 1 67 ? 8.587 -4.105 17.909 1.00 75.75 67 GLU A C 1
ATOM 543 O O . GLU A 1 67 ? 9.764 -4.528 18.023 1.00 75.75 67 GLU A O 1
#

Mean predicted aligned error: 3.93 Å

Secondary structure (DSSP, 8-state):
-PPP-HHHHHHHHHHHHHHT--HHHHHHIIIIII----TTSHHHHHHHHHHHHHHHHTT-S------